Protein AF-A0A8J5CTL4-F1 (afdb_monomer)

Mean predicted aligned error: 19.35 Å

Foldseek 3Di:
DVVVCVVVVHHDDLVVVLVVVLVPDDPVLNVVVVPDDDDPDNVVVVVSSVVSVVVCVVCPDDDPPPPPPPPPDPDDDDDDDDDDDDPDDDDDDDDDDDDDDDDDDDDDDDCPDCPVPPVNVVVVVVVVVVVVVVVVCVVVVCVPVLADPQCVPPNLVRQDDDPPHPPPRNPPPPDD

Solvent-accessible surface area (backbone atoms only — not comparable to full-atom values): 12032 Å² total; per-residue (Å²): 114,72,64,60,36,64,72,65,77,49,89,64,54,71,67,56,49,52,52,54,55,47,70,73,45,59,68,73,59,41,57,57,56,70,75,45,82,79,57,96,46,73,64,58,42,50,54,49,50,52,51,53,49,52,50,46,69,75,51,63,71,80,72,79,76,76,73,74,76,80,74,70,82,78,80,85,80,95,76,92,76,78,92,78,93,76,94,72,90,78,80,87,80,84,80,81,84,84,89,76,84,85,89,80,90,82,88,76,90,76,86,71,81,77,78,72,48,67,66,60,57,51,50,53,50,54,55,50,50,55,51,50,50,52,52,49,49,62,74,61,41,74,86,74,63,64,52,42,73,49,38,75,74,51,41,95,73,49,83,83,72,64,85,93,52,76,63,86,76,76,80,74,82,80,84,125

Secondary structure (DSSP, 8-state):
-HHHHHHHTSPPPHHHHHHHHHHTS-HHHHHHHHTSPPPSSHHHHHHHHHHHHHHHHHSPPPP------------------------------------------------------HHHHHHHHHHHHHHHHHHHHHHT-GGG-SS-HHHHHHGGG---PPSS---TTTTSSS--

Sequence (176 aa):
MQDLNRAAGFPLSEEMLRYRHTSLMPQPVRVQLTGLQSPANINEYSELVDKIHAAYTSFPPPLPTHHSCACSASDGVRAPAMFTPCDTLPVPRNPQVCRRGHGARGGHGDALAHSSSTDARLSDMASAIQRLEATFSALHSPTSRKYCYYHGRFGAAARNCQPPCSFSGNGQRGSR

pLDDT: mean 74.08, std 17.25, range [38.09, 95.44]

Structure (mmCIF, N/CA/C/O backbone):
data_AF-A0A8J5CTL4-F1
#
_entry.id   AF-A0A8J5CTL4-F1
#
loop_
_atom_site.group_PDB
_atom_site.id
_atom_site.type_symbol
_atom_site.label_atom_id
_atom_site.label_alt_id
_atom_site.label_comp_id
_atom_site.label_asym_id
_atom_site.label_entity_id
_atom_site.label_seq_id
_atom_site.pdbx_PDB_ins_code
_atom_site.Cartn_x
_atom_site.Cartn_y
_atom_site.Cartn_z
_atom_site.occupancy
_atom_site.B_iso_or_equiv
_atom_site.auth_seq_id
_atom_site.auth_comp_id
_atom_site.auth_asym_id
_atom_site.auth_atom_id
_atom_site.pdbx_PDB_model_num
ATOM 1 N N . MET A 1 1 ? 1.883 9.438 -1.756 1.00 77.06 1 MET A N 1
ATOM 2 C CA . MET A 1 1 ? 2.456 9.641 -0.397 1.00 77.06 1 MET A CA 1
ATOM 3 C C . MET A 1 1 ? 1.512 10.358 0.569 1.00 77.06 1 MET A C 1
ATOM 5 O O . MET A 1 1 ? 1.411 9.920 1.709 1.00 77.06 1 MET A O 1
ATOM 9 N N . GLN A 1 2 ? 0.787 11.406 0.151 1.00 79.81 2 GLN A N 1
ATOM 10 C CA . GLN A 1 2 ? -0.189 12.099 1.017 1.00 79.81 2 GLN A CA 1
ATOM 11 C C . GLN A 1 2 ? -1.289 11.167 1.562 1.00 79.81 2 GLN A C 1
ATOM 13 O O . GLN A 1 2 ? -1.711 11.313 2.710 1.00 79.81 2 GLN A O 1
ATOM 18 N N . ASP A 1 3 ? -1.666 10.138 0.801 1.00 82.50 3 ASP A N 1
ATOM 19 C CA . ASP A 1 3 ? -2.650 9.139 1.238 1.00 82.50 3 ASP A CA 1
ATOM 20 C C . ASP A 1 3 ? -2.183 8.307 2.441 1.00 82.50 3 ASP A C 1
ATOM 22 O O . ASP A 1 3 ? -3.003 7.922 3.271 1.00 82.50 3 ASP A O 1
ATOM 26 N N . LEU A 1 4 ? -0.869 8.081 2.600 1.00 78.69 4 LEU A N 1
ATOM 27 C CA . LEU A 1 4 ? -0.323 7.354 3.755 1.00 78.69 4 LEU A CA 1
ATOM 28 C C . LEU A 1 4 ? -0.452 8.162 5.050 1.00 78.69 4 LEU A C 1
ATOM 30 O O . LEU A 1 4 ? -0.747 7.586 6.097 1.00 78.69 4 LEU A O 1
ATOM 34 N N . ASN A 1 5 ? -0.280 9.485 4.974 1.00 79.12 5 ASN A N 1
ATOM 35 C CA . ASN A 1 5 ? -0.543 10.387 6.098 1.00 79.12 5 ASN A CA 1
ATOM 36 C C . ASN A 1 5 ? -2.028 10.391 6.458 1.00 79.12 5 ASN A C 1
ATOM 38 O O . ASN A 1 5 ? -2.390 10.266 7.626 1.00 79.12 5 ASN A O 1
ATOM 42 N N . ARG A 1 6 ? -2.898 10.474 5.445 1.00 87.38 6 ARG A N 1
ATOM 43 C CA . ARG A 1 6 ? -4.348 10.458 5.653 1.00 87.38 6 ARG A CA 1
ATOM 44 C C . ARG A 1 6 ? -4.821 9.148 6.287 1.00 87.38 6 ARG A C 1
ATOM 46 O O . ARG A 1 6 ? -5.655 9.179 7.186 1.00 87.38 6 ARG A O 1
ATOM 53 N N . ALA A 1 7 ? -4.264 8.016 5.861 1.00 83.38 7 ALA A N 1
ATOM 54 C CA . ALA A 1 7 ? -4.589 6.697 6.400 1.00 83.38 7 ALA A CA 1
ATOM 55 C C . ALA A 1 7 ? -4.067 6.472 7.830 1.00 83.38 7 ALA A C 1
ATOM 57 O O . ALA A 1 7 ? -4.653 5.688 8.572 1.00 83.38 7 ALA A O 1
ATOM 58 N N . ALA A 1 8 ? -2.973 7.131 8.226 1.00 85.00 8 ALA A N 1
ATOM 59 C CA . ALA A 1 8 ? -2.424 7.011 9.576 1.00 85.00 8 ALA A CA 1
ATOM 60 C C . ALA A 1 8 ? -3.273 7.739 10.633 1.00 85.00 8 ALA A C 1
ATOM 62 O O . ALA A 1 8 ? -3.244 7.354 11.796 1.00 85.00 8 ALA A O 1
ATOM 63 N N . GLY A 1 9 ? -4.034 8.768 10.243 1.00 90.69 9 GLY A N 1
ATOM 64 C CA . GLY A 1 9 ? -4.835 9.578 11.170 1.00 90.69 9 GLY A CA 1
ATOM 65 C C . GLY A 1 9 ? -4.016 10.569 12.009 1.00 90.69 9 GLY A C 1
ATOM 66 O O . GLY A 1 9 ? -4.580 11.288 12.827 1.00 90.69 9 GLY A O 1
ATOM 67 N N . PHE A 1 10 ? -2.702 10.633 11.794 1.00 89.50 10 PHE A N 1
ATOM 68 C CA . PHE A 1 10 ? -1.782 11.597 12.391 1.00 89.50 10 PHE A CA 1
ATOM 69 C C . PHE A 1 10 ? -0.674 11.947 11.386 1.00 89.50 10 PHE A C 1
ATOM 71 O O . PHE A 1 10 ? -0.357 11.124 10.520 1.00 89.50 10 PHE A O 1
ATOM 78 N N . PRO A 1 11 ? -0.087 13.157 11.460 1.00 89.94 11 PRO A N 1
ATOM 79 C CA . PRO A 1 11 ? 1.005 13.541 10.575 1.00 89.94 11 PRO A CA 1
ATOM 80 C C . PRO A 1 11 ? 2.239 12.683 10.876 1.00 89.94 11 PRO A C 1
ATOM 82 O O . PRO A 1 11 ? 2.787 12.734 11.977 1.00 89.94 11 PRO A O 1
ATOM 85 N N . LEU A 1 12 ? 2.672 11.878 9.905 1.00 92.12 12 LEU A N 1
ATOM 86 C CA . LEU A 1 12 ? 3.928 11.140 10.003 1.00 92.12 12 LEU A CA 1
ATOM 87 C C . LEU A 1 12 ? 5.092 12.066 9.653 1.00 92.12 12 LEU A C 1
ATOM 89 O O . LEU A 1 12 ? 4.975 12.922 8.773 1.00 92.12 12 LEU A O 1
ATOM 93 N N . SER A 1 13 ? 6.234 11.860 10.312 1.00 93.50 13 SER A N 1
ATOM 94 C CA . SER A 1 13 ? 7.479 12.491 9.883 1.00 93.50 13 SER A CA 1
ATOM 95 C C . SER A 1 13 ? 7.854 12.015 8.479 1.00 93.50 13 SER A C 1
ATOM 97 O O . SER A 1 13 ? 7.492 10.917 8.043 1.00 93.50 13 SER A O 1
ATOM 99 N N . GLU A 1 14 ? 8.607 12.843 7.761 1.00 89.81 14 GLU A N 1
ATOM 100 C CA . GLU A 1 14 ? 9.058 12.516 6.411 1.00 89.81 14 GLU A CA 1
ATOM 101 C C . GLU A 1 14 ? 9.878 11.217 6.377 1.00 89.81 14 GLU A C 1
ATOM 103 O O . GLU A 1 14 ? 9.694 10.376 5.498 1.00 89.81 14 GLU A O 1
ATOM 108 N N . GLU A 1 15 ? 10.718 11.002 7.387 1.00 89.94 15 GLU A N 1
ATOM 109 C CA . GLU A 1 15 ? 11.503 9.779 7.545 1.00 89.94 15 GLU A CA 1
ATOM 110 C C . GLU A 1 15 ? 10.614 8.539 7.724 1.00 89.94 15 GLU A C 1
ATOM 112 O O . GLU A 1 15 ? 10.816 7.524 7.055 1.00 89.94 15 GLU A O 1
ATOM 117 N N . MET A 1 16 ? 9.563 8.637 8.545 1.00 92.19 16 MET A N 1
ATOM 118 C CA . MET A 1 16 ? 8.599 7.550 8.735 1.00 92.19 16 MET A CA 1
ATOM 119 C C . MET A 1 16 ? 7.826 7.234 7.455 1.00 92.19 16 MET A C 1
ATOM 121 O O . MET A 1 16 ? 7.557 6.065 7.164 1.00 92.19 16 MET A O 1
ATOM 125 N N . LEU A 1 17 ? 7.486 8.257 6.669 1.00 91.00 17 LEU A N 1
ATOM 126 C CA . LEU A 1 17 ? 6.860 8.073 5.364 1.00 91.00 17 LEU A CA 1
ATOM 127 C C . LEU A 1 17 ? 7.790 7.333 4.404 1.00 91.00 17 LEU A C 1
ATOM 129 O O . LEU A 1 17 ? 7.364 6.348 3.798 1.00 91.00 17 LEU A O 1
ATOM 133 N N . ARG A 1 18 ? 9.056 7.752 4.301 1.00 89.88 18 ARG A N 1
ATOM 134 C CA . ARG A 1 18 ? 10.061 7.080 3.460 1.00 89.88 18 ARG A CA 1
ATOM 135 C C . ARG A 1 18 ? 10.272 5.632 3.889 1.00 89.88 18 ARG A C 1
ATOM 137 O O . ARG A 1 18 ? 10.275 4.740 3.040 1.00 89.88 18 ARG A O 1
ATOM 144 N N . TYR A 1 19 ? 10.389 5.380 5.191 1.00 91.12 19 TYR A N 1
ATOM 145 C CA . TYR A 1 19 ? 10.543 4.029 5.727 1.00 91.12 19 TYR A CA 1
ATOM 146 C C . TYR A 1 19 ? 9.341 3.144 5.381 1.00 91.12 19 TYR A C 1
ATOM 148 O O . TYR A 1 19 ? 9.505 2.031 4.872 1.00 91.12 19 TYR A O 1
ATOM 156 N N . ARG A 1 20 ? 8.121 3.649 5.602 1.00 91.44 20 ARG A N 1
ATOM 157 C CA . ARG A 1 20 ? 6.888 2.909 5.313 1.00 91.44 20 ARG A CA 1
ATOM 158 C C . ARG A 1 20 ? 6.731 2.641 3.819 1.00 91.44 20 ARG A C 1
ATOM 160 O O . ARG A 1 20 ? 6.392 1.524 3.451 1.00 91.44 20 ARG A O 1
ATOM 167 N N . HIS A 1 21 ? 7.031 3.624 2.973 1.00 91.00 21 HIS A N 1
ATOM 168 C CA . HIS A 1 21 ? 7.002 3.467 1.522 1.00 91.00 21 HIS A CA 1
ATOM 169 C C . HIS A 1 21 ? 8.023 2.429 1.044 1.00 91.00 21 HIS A C 1
ATOM 171 O O . HIS A 1 21 ? 7.651 1.475 0.368 1.00 91.00 21 HIS A O 1
ATOM 177 N N . THR A 1 22 ? 9.283 2.540 1.482 1.00 91.69 22 THR A N 1
ATOM 178 C CA . THR A 1 22 ? 10.349 1.578 1.144 1.00 91.69 22 THR A CA 1
ATOM 179 C C . THR A 1 22 ? 9.986 0.162 1.592 1.00 91.69 22 THR A C 1
ATOM 181 O O . THR A 1 22 ? 10.250 -0.800 0.879 1.00 91.69 22 THR A O 1
ATOM 184 N N . SER A 1 23 ? 9.362 0.011 2.761 1.00 93.06 23 SER A N 1
ATOM 185 C CA . SER A 1 23 ? 8.995 -1.301 3.314 1.00 93.06 23 SER A CA 1
ATOM 186 C C . SER A 1 23 ? 7.894 -2.018 2.528 1.00 93.06 23 SER A C 1
ATOM 188 O O . SER A 1 23 ? 7.792 -3.238 2.621 1.00 93.06 23 SER A O 1
ATOM 190 N N . LEU A 1 24 ? 7.087 -1.287 1.752 1.00 91.81 24 LEU A N 1
ATOM 191 C CA . LEU A 1 24 ? 6.055 -1.856 0.879 1.00 91.81 24 LEU A CA 1
ATOM 192 C C . LEU A 1 24 ? 6.602 -2.286 -0.492 1.00 91.81 24 LEU A C 1
ATOM 194 O O . LEU A 1 24 ? 5.896 -2.948 -1.249 1.00 91.81 24 LEU A O 1
ATOM 198 N N . MET A 1 25 ? 7.843 -1.917 -0.821 1.00 90.31 25 MET A N 1
ATOM 199 C CA . MET A 1 25 ? 8.443 -2.201 -2.123 1.00 90.31 25 MET A CA 1
ATOM 200 C C . MET A 1 25 ? 9.041 -3.615 -2.190 1.00 90.31 25 MET A C 1
ATOM 202 O O . MET A 1 25 ? 9.528 -4.133 -1.179 1.00 90.31 25 MET A O 1
ATOM 206 N N . PRO A 1 26 ? 9.094 -4.234 -3.388 1.00 90.38 26 PRO A N 1
ATOM 207 C CA . PRO A 1 26 ? 9.804 -5.491 -3.599 1.00 90.38 26 PRO A CA 1
ATOM 208 C C . PRO A 1 26 ? 11.271 -5.408 -3.160 1.00 90.38 26 PRO A C 1
ATOM 210 O O . PRO A 1 26 ? 11.932 -4.381 -3.331 1.00 90.38 26 PRO A O 1
ATOM 213 N N . GLN A 1 27 ? 11.815 -6.519 -2.653 1.00 89.19 27 GLN A N 1
ATOM 214 C CA . GLN A 1 27 ? 13.191 -6.583 -2.142 1.00 89.19 27 GLN A CA 1
ATOM 215 C C . GLN A 1 27 ? 14.257 -6.018 -3.106 1.00 89.19 27 GLN A C 1
ATOM 217 O O . GLN A 1 27 ? 15.116 -5.271 -2.635 1.00 89.19 27 GLN A O 1
ATOM 222 N N . PRO A 1 28 ? 14.213 -6.278 -4.431 1.00 88.56 28 PRO A N 1
ATOM 223 C CA . PRO A 1 28 ? 15.202 -5.726 -5.359 1.00 88.56 28 PRO A CA 1
ATOM 224 C C . PRO A 1 28 ? 15.216 -4.192 -5.390 1.00 88.56 28 PRO A C 1
ATOM 226 O O . PRO A 1 28 ? 16.282 -3.583 -5.425 1.00 88.56 28 PRO A O 1
ATOM 229 N N . VAL A 1 29 ? 14.037 -3.567 -5.317 1.00 91.00 29 VAL A N 1
ATOM 230 C CA . VAL A 1 29 ? 13.881 -2.104 -5.318 1.00 91.00 29 VAL A CA 1
ATOM 231 C C . VAL A 1 29 ? 14.447 -1.510 -4.026 1.00 91.00 29 VAL A C 1
ATOM 233 O O . VAL A 1 29 ? 15.171 -0.517 -4.059 1.00 91.00 29 VAL A O 1
ATOM 236 N N . ARG A 1 30 ? 14.192 -2.160 -2.883 1.00 91.88 30 ARG A N 1
ATOM 237 C CA . ARG A 1 30 ? 14.711 -1.735 -1.569 1.00 91.88 30 ARG A CA 1
ATOM 238 C C . ARG A 1 30 ? 16.238 -1.717 -1.517 1.00 91.88 30 ARG A C 1
ATOM 240 O O . ARG A 1 30 ? 16.824 -0.771 -0.992 1.00 91.88 30 ARG A O 1
ATOM 247 N N . VAL A 1 31 ? 16.877 -2.752 -2.061 1.00 90.94 31 VAL A N 1
ATOM 248 C CA . VAL A 1 31 ? 18.344 -2.854 -2.107 1.00 90.94 31 VAL A CA 1
ATOM 249 C C . VAL A 1 31 ? 18.943 -1.730 -2.953 1.00 90.94 31 VAL A C 1
ATOM 251 O O . VAL A 1 31 ? 19.897 -1.094 -2.512 1.00 90.94 31 VAL A O 1
ATOM 254 N N . GLN A 1 32 ? 18.357 -1.427 -4.116 1.00 89.94 32 GLN A N 1
ATOM 255 C CA . GLN A 1 32 ? 18.829 -0.325 -4.963 1.00 89.94 32 GLN A CA 1
ATOM 256 C C . GLN A 1 32 ? 18.669 1.036 -4.280 1.00 89.94 32 GLN A C 1
ATOM 258 O O . GLN A 1 32 ? 19.596 1.840 -4.304 1.00 89.94 32 GLN A O 1
ATOM 263 N N . LEU A 1 33 ? 17.539 1.270 -3.608 1.00 90.94 33 LEU A N 1
ATOM 264 C CA . LEU A 1 33 ? 17.301 2.506 -2.856 1.00 90.94 33 LEU A CA 1
ATOM 265 C C . LEU A 1 33 ? 18.297 2.706 -1.706 1.00 90.94 33 LEU A C 1
ATOM 267 O O . LEU A 1 33 ? 18.691 3.834 -1.441 1.00 90.94 33 LEU A O 1
ATOM 271 N N . THR A 1 34 ? 18.723 1.626 -1.045 1.00 88.94 34 THR A N 1
ATOM 272 C CA . THR A 1 34 ? 19.661 1.698 0.094 1.00 88.94 34 THR A CA 1
ATOM 273 C C . THR A 1 34 ? 21.063 2.146 -0.337 1.00 88.94 34 THR A C 1
ATOM 275 O O . THR A 1 34 ? 21.793 2.728 0.458 1.00 88.94 34 THR A O 1
ATOM 278 N N . GLY A 1 35 ? 21.449 1.880 -1.590 1.00 87.19 35 GLY A N 1
ATOM 279 C CA . GLY A 1 35 ? 22.749 2.279 -2.138 1.00 87.19 35 GLY A CA 1
ATOM 280 C C . GLY A 1 35 ? 22.805 3.713 -2.672 1.00 87.19 35 GLY A C 1
ATOM 281 O O . GLY A 1 35 ? 23.886 4.189 -3.015 1.00 87.19 35 GLY A O 1
ATOM 282 N N . LEU A 1 36 ? 21.665 4.398 -2.769 1.00 87.31 36 LEU A N 1
ATOM 283 C CA . LEU A 1 36 ? 21.587 5.766 -3.272 1.00 87.31 36 LEU A CA 1
ATOM 284 C C . LEU A 1 36 ? 21.626 6.758 -2.109 1.00 87.31 36 LEU A C 1
ATOM 286 O O . LEU A 1 36 ? 21.118 6.480 -1.024 1.00 87.31 36 LEU A O 1
ATOM 290 N N . GLN A 1 37 ? 22.235 7.927 -2.331 1.00 82.81 37 GLN A N 1
ATOM 291 C CA . GLN A 1 37 ? 22.183 9.003 -1.344 1.00 82.81 37 GLN A CA 1
ATOM 292 C C . GLN A 1 37 ? 20.722 9.356 -1.065 1.00 82.81 37 GLN A C 1
ATOM 294 O O . GLN A 1 37 ? 19.942 9.569 -1.994 1.00 82.81 37 GLN A O 1
ATOM 299 N N . SER A 1 38 ? 20.363 9.400 0.220 1.00 79.81 38 SER A N 1
ATOM 300 C CA . SER A 1 38 ? 19.022 9.778 0.650 1.00 79.81 38 SER A CA 1
ATOM 301 C C . SER A 1 38 ? 18.660 11.142 0.049 1.00 79.81 38 SER A C 1
ATOM 303 O O . SER A 1 38 ? 19.374 12.110 0.311 1.00 79.81 38 SER A O 1
ATOM 305 N N . PRO A 1 39 ? 17.575 11.248 -0.737 1.00 81.81 39 PRO A N 1
ATOM 306 C CA . PRO A 1 39 ? 17.178 12.504 -1.373 1.00 81.81 39 PRO A CA 1
ATOM 307 C C . PRO A 1 39 ? 16.863 13.577 -0.328 1.00 81.81 39 PRO A C 1
ATOM 309 O O . PRO A 1 39 ? 16.437 13.258 0.790 1.00 81.81 39 PRO A O 1
ATOM 312 N N . ALA A 1 40 ? 17.047 14.849 -0.674 1.00 82.31 40 ALA A N 1
ATOM 313 C CA . ALA A 1 40 ? 16.893 15.943 0.283 1.00 82.31 40 ALA A CA 1
ATOM 314 C C . ALA A 1 40 ? 15.422 16.166 0.667 1.00 82.31 40 ALA A C 1
ATOM 316 O O . ALA A 1 40 ? 15.138 16.594 1.783 1.00 82.31 40 ALA A O 1
ATOM 317 N N . ASN A 1 41 ? 14.486 15.818 -0.223 1.00 91.00 41 ASN A N 1
ATOM 318 C CA . ASN A 1 41 ? 13.050 15.976 0.002 1.00 91.00 41 ASN A CA 1
ATOM 319 C C . ASN A 1 41 ? 12.225 14.751 -0.451 1.00 91.00 41 ASN A C 1
ATOM 321 O O . ASN A 1 41 ? 12.700 13.851 -1.149 1.00 91.00 41 ASN A O 1
ATOM 325 N N . ILE A 1 42 ? 10.958 14.724 -0.036 1.00 87.00 42 ILE A N 1
ATOM 326 C CA . ILE A 1 42 ? 10.033 13.613 -0.286 1.00 87.00 42 ILE A CA 1
ATOM 327 C C . ILE A 1 42 ? 9.600 13.488 -1.753 1.00 87.00 42 ILE A C 1
ATOM 329 O O . ILE A 1 42 ? 9.229 12.397 -2.185 1.00 87.00 42 ILE A O 1
ATOM 333 N N . ASN A 1 43 ? 9.645 14.582 -2.517 1.00 90.88 43 ASN A N 1
ATOM 334 C CA . ASN A 1 43 ? 9.242 14.597 -3.923 1.00 90.88 43 ASN A CA 1
ATOM 335 C C . ASN A 1 43 ? 10.317 13.934 -4.792 1.00 90.88 43 ASN A C 1
ATOM 337 O O . ASN A 1 43 ? 10.005 13.022 -5.550 1.00 90.88 43 ASN A O 1
ATOM 341 N N . GLU A 1 44 ? 11.584 14.291 -4.578 1.00 92.38 44 GLU A N 1
ATOM 342 C CA . GLU A 1 44 ? 12.756 13.636 -5.171 1.00 92.38 44 GLU A CA 1
ATOM 343 C C . GLU A 1 44 ? 12.779 12.142 -4.845 1.00 92.38 44 GLU A C 1
ATOM 345 O O . GLU A 1 44 ? 13.079 11.315 -5.703 1.00 92.38 44 GLU A O 1
ATOM 350 N N . TYR A 1 45 ? 12.420 11.773 -3.609 1.00 91.19 45 TYR A N 1
ATOM 351 C CA . TYR A 1 45 ? 12.277 10.370 -3.233 1.00 91.19 45 TYR A CA 1
ATOM 352 C C . TYR A 1 45 ? 11.196 9.654 -4.049 1.00 91.19 45 TYR A C 1
ATOM 354 O O . TYR A 1 45 ? 11.431 8.538 -4.508 1.00 91.19 45 TYR A O 1
ATOM 362 N N . SER A 1 46 ? 10.033 10.280 -4.250 1.00 90.06 46 SER A N 1
ATOM 363 C CA . SER A 1 46 ? 8.957 9.698 -5.061 1.00 90.06 46 SER A CA 1
ATOM 364 C C . SER A 1 46 ? 9.404 9.489 -6.508 1.00 90.06 46 SER A C 1
ATOM 366 O O . SER A 1 46 ? 9.289 8.378 -7.017 1.00 90.06 46 SER A O 1
ATOM 368 N N . GLU A 1 47 ? 9.996 10.511 -7.132 1.00 93.44 47 GLU A N 1
ATOM 369 C CA . GLU A 1 47 ? 10.502 10.428 -8.508 1.00 93.44 47 GLU A CA 1
ATOM 370 C C . GLU A 1 47 ? 11.587 9.356 -8.659 1.00 93.44 47 GLU A C 1
ATOM 372 O O . GLU A 1 47 ? 11.627 8.627 -9.654 1.00 93.44 47 GLU A O 1
ATOM 377 N N . LEU A 1 48 ? 12.458 9.219 -7.657 1.00 94.00 48 LEU A N 1
ATOM 378 C CA . LEU A 1 48 ? 13.492 8.194 -7.651 1.00 94.00 48 LEU A CA 1
ATOM 379 C C . LEU A 1 48 ? 12.895 6.785 -7.584 1.00 94.00 48 LEU A C 1
ATOM 381 O O . LEU A 1 48 ? 13.336 5.897 -8.319 1.00 94.00 48 LEU A O 1
ATOM 385 N N . VAL A 1 49 ? 11.896 6.575 -6.723 1.00 92.00 49 VAL A N 1
ATOM 386 C CA . VAL A 1 49 ? 11.196 5.289 -6.631 1.00 92.00 49 VAL A CA 1
ATOM 387 C C . VAL A 1 49 ? 10.487 4.976 -7.946 1.00 92.00 49 VAL A C 1
ATOM 389 O O . VAL A 1 49 ? 10.642 3.862 -8.448 1.00 92.00 49 VAL A O 1
ATOM 392 N N . ASP A 1 50 ? 9.793 5.948 -8.540 1.00 92.31 50 ASP A N 1
ATOM 393 C CA . ASP A 1 50 ? 9.104 5.778 -9.824 1.00 92.31 50 ASP A CA 1
ATOM 394 C C . ASP A 1 50 ? 10.091 5.425 -10.943 1.00 92.31 50 ASP A C 1
ATOM 396 O O . ASP A 1 50 ? 9.845 4.510 -11.731 1.00 92.31 50 ASP A O 1
ATOM 400 N N . LYS A 1 51 ? 11.264 6.068 -10.969 1.00 94.19 51 LYS A N 1
ATOM 401 C CA . LYS A 1 51 ? 12.334 5.772 -11.930 1.00 94.19 51 LYS A CA 1
ATOM 402 C C . LYS A 1 51 ? 12.897 4.358 -11.765 1.00 94.19 51 LYS A C 1
ATOM 404 O O . LYS A 1 51 ? 13.078 3.656 -12.762 1.00 94.19 51 LYS A O 1
ATOM 409 N N . ILE A 1 52 ? 13.164 3.923 -10.531 1.00 91.88 52 ILE A N 1
ATOM 410 C CA . ILE A 1 52 ? 13.650 2.560 -10.248 1.00 91.88 52 ILE A CA 1
ATOM 411 C C . ILE A 1 52 ? 12.579 1.529 -10.612 1.00 91.88 52 ILE A C 1
ATOM 413 O O . ILE A 1 52 ? 12.880 0.510 -11.235 1.0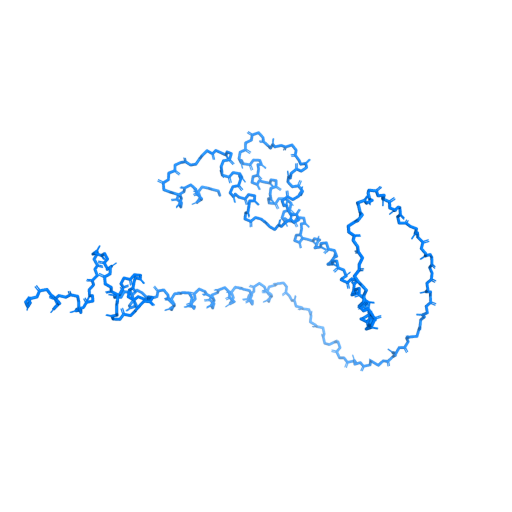0 91.88 52 ILE A O 1
ATOM 417 N N . HIS A 1 53 ? 11.321 1.802 -10.271 1.00 88.44 53 HIS A N 1
ATOM 418 C CA . HIS A 1 53 ? 10.205 0.923 -10.589 1.00 88.44 53 HIS A CA 1
ATOM 419 C C . HIS A 1 53 ? 9.993 0.810 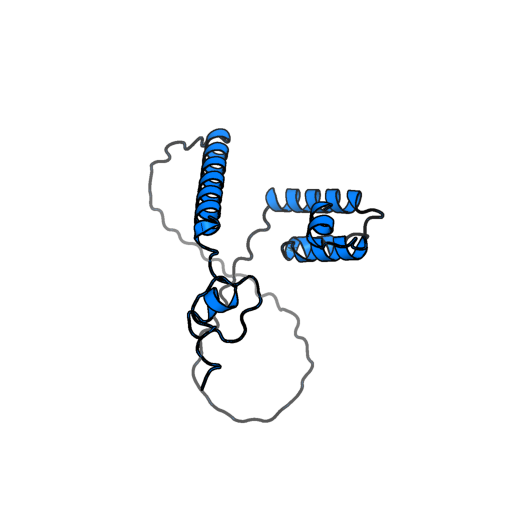-12.105 1.00 88.44 53 HIS A C 1
ATOM 421 O O . HIS A 1 53 ? 9.844 -0.297 -12.629 1.00 88.44 53 HIS A O 1
ATOM 427 N N . ALA A 1 54 ? 10.051 1.926 -12.836 1.00 91.44 54 ALA A N 1
ATOM 428 C CA . ALA A 1 54 ? 9.977 1.943 -14.295 1.00 91.44 54 ALA A CA 1
ATOM 429 C C . ALA A 1 54 ? 11.126 1.146 -14.933 1.00 91.44 54 ALA A C 1
ATOM 431 O O . ALA A 1 54 ? 10.887 0.352 -15.848 1.00 91.44 54 ALA A O 1
ATOM 432 N N . ALA A 1 55 ? 12.352 1.287 -14.418 1.00 89.19 55 ALA A N 1
ATOM 433 C CA . ALA A 1 55 ? 13.502 0.507 -14.876 1.00 89.19 55 ALA A CA 1
ATOM 434 C C . ALA A 1 55 ? 13.298 -1.000 -14.646 1.00 89.19 55 ALA A C 1
ATOM 436 O O . ALA A 1 55 ? 13.515 -1.796 -15.560 1.00 89.19 55 ALA A O 1
ATOM 437 N N . TYR A 1 56 ? 12.803 -1.384 -13.467 1.00 86.31 56 TYR A N 1
ATOM 438 C CA . TYR A 1 56 ? 12.518 -2.780 -13.124 1.00 86.31 56 TYR A CA 1
ATOM 439 C C . TYR A 1 56 ? 11.392 -3.383 -13.975 1.00 86.31 56 TYR A C 1
ATOM 441 O O . TYR A 1 56 ? 11.441 -4.553 -14.344 1.00 86.31 56 TYR A O 1
ATOM 449 N N . THR A 1 57 ? 10.380 -2.580 -14.307 1.00 87.88 57 THR A N 1
ATOM 450 C CA . THR A 1 57 ? 9.244 -3.017 -15.133 1.00 87.88 57 THR A CA 1
ATOM 451 C C . THR A 1 57 ? 9.647 -3.174 -16.601 1.00 87.88 57 THR A C 1
ATOM 453 O O . THR A 1 57 ? 9.167 -4.078 -17.279 1.00 87.88 57 THR A O 1
ATOM 456 N N . SER A 1 58 ? 10.547 -2.314 -17.088 1.00 89.94 58 SER A N 1
ATOM 457 C CA . SER A 1 58 ? 11.026 -2.339 -18.477 1.00 89.94 58 SER A CA 1
ATOM 458 C C . SER A 1 58 ? 12.015 -3.477 -18.731 1.00 89.94 58 SER A C 1
ATOM 460 O O . SER A 1 58 ? 12.006 -4.079 -19.802 1.00 89.94 58 SER A O 1
ATOM 462 N N . PHE A 1 59 ? 12.854 -3.786 -17.741 1.00 82.25 59 PHE A N 1
ATOM 463 C CA . PHE A 1 59 ? 13.845 -4.855 -17.803 1.00 82.25 59 PHE A CA 1
ATOM 464 C C . PHE A 1 59 ? 13.761 -5.690 -16.527 1.00 82.25 59 PHE A C 1
ATOM 466 O O . PH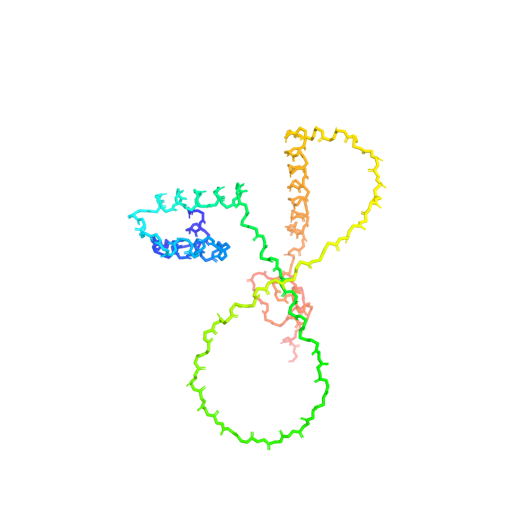E A 1 59 ? 14.543 -5.464 -15.597 1.00 82.25 59 PHE A O 1
ATOM 473 N N . PRO A 1 60 ? 12.819 -6.650 -16.450 1.00 75.56 60 PRO A N 1
ATOM 474 C CA . PRO A 1 60 ? 12.790 -7.558 -15.320 1.00 75.56 60 PRO A CA 1
ATOM 475 C C . PRO A 1 60 ? 14.144 -8.278 -15.270 1.00 75.56 60 PRO A C 1
ATOM 477 O O . PRO A 1 60 ? 14.577 -8.817 -16.297 1.00 75.56 60 PRO A O 1
ATOM 480 N N . PRO A 1 61 ? 14.850 -8.270 -14.122 1.00 71.00 61 PRO A N 1
ATOM 481 C CA . PRO A 1 61 ? 16.086 -9.021 -14.010 1.00 71.00 61 PRO A CA 1
ATOM 482 C C . PRO A 1 61 ? 15.786 -10.477 -14.376 1.00 71.00 61 PRO A C 1
ATOM 484 O O . PRO A 1 61 ? 14.707 -10.972 -14.021 1.00 71.00 61 PRO A O 1
ATOM 487 N N . PRO A 1 62 ? 16.696 -11.159 -15.097 1.00 74.31 62 PRO A N 1
ATOM 488 C CA . PRO A 1 62 ? 16.508 -12.563 -15.414 1.00 74.31 62 PRO A CA 1
ATOM 489 C C . PRO A 1 62 ? 16.222 -13.276 -14.100 1.00 74.31 62 PRO A C 1
ATOM 491 O O . PRO A 1 62 ? 17.015 -13.180 -13.158 1.00 74.31 62 PRO A O 1
ATOM 494 N N . LEU A 1 63 ? 15.040 -13.898 -14.013 1.00 73.25 63 LEU A N 1
ATOM 495 C CA . LEU A 1 63 ? 14.656 -14.667 -12.838 1.00 73.25 63 LEU A CA 1
ATOM 496 C C . LEU A 1 63 ? 15.838 -15.574 -12.515 1.00 73.25 63 LEU A C 1
ATOM 498 O O . LEU A 1 63 ? 16.344 -16.209 -13.447 1.00 73.25 63 LEU A O 1
ATOM 502 N N . PRO A 1 64 ? 16.320 -15.604 -11.259 1.00 67.81 64 PRO A N 1
ATOM 503 C CA . PRO A 1 64 ? 17.383 -16.516 -10.900 1.00 67.81 64 PRO A CA 1
ATOM 504 C C . PRO A 1 64 ? 16.898 -17.898 -11.313 1.00 67.81 64 PRO A C 1
ATOM 506 O O . PRO A 1 64 ? 15.927 -18.415 -10.760 1.00 67.81 64 PRO A O 1
ATOM 509 N N . THR A 1 65 ? 17.517 -18.456 -12.356 1.00 68.19 65 THR A N 1
ATOM 510 C CA . THR A 1 65 ? 17.334 -19.848 -12.726 1.00 68.19 65 THR A CA 1
ATOM 511 C C . THR A 1 65 ? 17.709 -20.593 -11.472 1.00 68.19 65 THR A C 1
ATOM 513 O O . THR A 1 65 ? 18.884 -20.622 -11.106 1.00 68.19 65 THR A O 1
ATOM 516 N N . HIS A 1 66 ? 16.696 -21.074 -10.750 1.00 57.59 66 HIS A N 1
ATOM 517 C CA . HIS A 1 66 ? 16.885 -21.917 -9.593 1.00 57.59 66 HIS A CA 1
ATOM 518 C C . HIS A 1 66 ? 17.732 -23.072 -10.099 1.00 57.59 66 HIS A C 1
ATOM 520 O O . HIS A 1 66 ? 17.226 -23.972 -10.769 1.00 57.59 66 HIS A O 1
ATOM 526 N N . HIS A 1 67 ? 19.037 -23.008 -9.834 1.00 57.28 67 HIS A N 1
ATOM 527 C CA . HIS A 1 67 ? 19.890 -24.167 -9.890 1.00 57.28 67 HIS A CA 1
ATOM 528 C C . HIS A 1 67 ? 19.264 -25.095 -8.870 1.00 57.28 67 HIS A C 1
ATOM 530 O O . HIS A 1 67 ? 19.406 -24.901 -7.663 1.00 57.28 67 HIS A O 1
ATOM 536 N N . SER A 1 68 ? 18.441 -26.011 -9.373 1.00 54.84 68 SER A N 1
ATOM 537 C CA . SER A 1 68 ? 17.900 -27.114 -8.615 1.00 54.84 68 SER A CA 1
ATOM 538 C C . SER A 1 68 ? 19.141 -27.825 -8.115 1.00 54.84 68 SER A C 1
ATOM 540 O O . SER A 1 68 ? 19.816 -28.519 -8.874 1.00 54.84 68 SER A O 1
ATOM 542 N N . CYS A 1 69 ? 19.540 -27.519 -6.883 1.00 56.28 69 CYS A N 1
ATOM 543 C CA . CYS A 1 69 ? 20.650 -28.191 -6.259 1.00 56.28 69 CYS A CA 1
ATOM 544 C C . CYS A 1 69 ? 20.127 -29.602 -6.041 1.00 56.28 69 CYS A C 1
ATOM 546 O O . CYS A 1 69 ? 19.372 -29.860 -5.104 1.00 56.28 69 CYS A O 1
ATOM 548 N N . ALA A 1 70 ? 20.422 -30.482 -6.994 1.00 54.91 70 ALA A N 1
ATOM 549 C CA . ALA A 1 70 ? 20.218 -31.905 -6.869 1.00 54.91 70 ALA A CA 1
ATOM 550 C C . ALA A 1 70 ? 21.215 -32.404 -5.818 1.00 54.91 70 ALA A C 1
ATOM 552 O O . ALA A 1 70 ? 22.196 -33.072 -6.127 1.00 54.91 70 ALA A O 1
ATOM 553 N N . CYS A 1 71 ? 20.983 -32.040 -4.558 1.00 53.19 71 CYS A N 1
ATOM 554 C CA . CYS A 1 71 ? 21.498 -32.780 -3.426 1.00 53.19 71 CYS A CA 1
ATOM 555 C C . CYS A 1 71 ? 20.687 -34.073 -3.406 1.00 53.19 71 CYS A C 1
ATOM 557 O O . CYS A 1 71 ? 19.681 -34.181 -2.706 1.00 53.19 71 CYS A O 1
ATOM 559 N N . SER A 1 72 ? 21.062 -35.017 -4.268 1.00 56.09 72 SER A N 1
ATOM 560 C CA . SER A 1 72 ? 20.612 -36.392 -4.152 1.00 56.09 72 SER A CA 1
ATOM 561 C C . SER A 1 72 ? 20.857 -36.824 -2.713 1.00 56.09 72 SER A C 1
ATOM 563 O O . SER A 1 72 ? 21.985 -36.774 -2.227 1.00 56.09 72 SER A O 1
ATOM 565 N N . ALA A 1 73 ? 19.774 -37.179 -2.028 1.00 54.69 73 ALA A N 1
ATOM 566 C CA . ALA A 1 73 ? 19.811 -37.805 -0.726 1.00 54.69 73 ALA A CA 1
ATOM 567 C C . ALA A 1 73 ? 20.662 -39.076 -0.832 1.00 54.69 73 ALA A C 1
ATOM 569 O O . ALA A 1 73 ? 20.229 -40.084 -1.385 1.00 54.69 73 ALA A O 1
ATOM 570 N N . SER A 1 74 ? 21.898 -39.017 -0.350 1.00 58.16 74 SER A N 1
ATOM 571 C CA . SER A 1 74 ? 22.630 -40.216 0.024 1.00 58.16 74 SER A CA 1
ATOM 572 C C . SER A 1 74 ? 22.156 -40.605 1.419 1.00 58.16 74 SER A C 1
ATOM 574 O O . SER A 1 74 ? 22.568 -40.014 2.418 1.00 58.16 74 SER A O 1
ATOM 576 N N . ASP A 1 75 ? 21.235 -41.565 1.450 1.00 56.28 75 ASP A N 1
ATOM 577 C CA . ASP A 1 75 ? 20.904 -42.345 2.633 1.00 56.28 75 ASP A CA 1
ATOM 578 C C . ASP A 1 75 ? 22.166 -42.986 3.226 1.00 56.28 75 ASP A C 1
ATOM 580 O O . ASP A 1 75 ? 22.994 -43.552 2.512 1.00 56.28 75 ASP A O 1
ATOM 584 N N . GLY A 1 76 ? 22.250 -42.960 4.556 1.00 55.34 76 GLY A N 1
ATOM 585 C CA . GLY A 1 76 ? 23.099 -43.863 5.329 1.00 55.34 76 GLY A CA 1
ATOM 586 C C . GLY A 1 76 ? 24.389 -43.246 5.866 1.00 55.34 76 GLY A C 1
ATOM 587 O O . GLY A 1 76 ? 25.413 -43.207 5.199 1.00 55.34 76 GLY A O 1
ATOM 588 N N . VAL A 1 77 ? 24.382 -42.857 7.140 1.00 48.72 77 VAL A N 1
ATOM 589 C CA . VAL A 1 77 ? 24.887 -43.666 8.269 1.00 48.72 77 VAL A CA 1
ATOM 590 C C . VAL A 1 77 ? 24.992 -42.739 9.486 1.00 48.72 77 VAL A C 1
ATOM 592 O O . VAL A 1 77 ? 25.659 -41.709 9.484 1.00 48.72 77 VAL A O 1
ATOM 595 N N . ARG A 1 78 ? 24.295 -43.131 10.551 1.00 59.12 78 ARG A N 1
ATOM 596 C CA . ARG A 1 78 ? 24.289 -42.500 11.871 1.00 59.12 78 ARG A CA 1
ATOM 597 C C . ARG A 1 78 ? 25.652 -42.691 12.545 1.00 59.12 78 ARG A C 1
ATOM 599 O O . ARG A 1 78 ? 25.997 -43.814 12.895 1.00 59.12 78 ARG A O 1
ATOM 606 N N . ALA A 1 79 ? 26.366 -41.599 12.805 1.00 51.50 79 ALA A N 1
ATOM 607 C CA . ALA A 1 79 ? 27.471 -41.554 13.762 1.00 51.50 79 ALA A CA 1
ATOM 608 C C . ALA A 1 79 ? 27.259 -40.373 14.729 1.00 51.50 79 ALA A C 1
ATOM 610 O O . ALA A 1 79 ? 26.915 -39.283 14.270 1.00 51.50 79 ALA A O 1
ATOM 611 N N . PRO A 1 80 ? 27.433 -40.549 16.053 1.00 66.56 80 PRO A N 1
ATOM 612 C CA . PRO A 1 80 ? 27.448 -39.441 16.993 1.00 66.56 80 PRO A CA 1
ATOM 613 C C . PRO A 1 80 ? 28.897 -38.974 17.170 1.00 66.56 80 PRO A C 1
ATOM 615 O O . PRO A 1 80 ? 29.732 -39.729 17.665 1.00 66.56 80 PRO A O 1
ATOM 618 N N . ALA A 1 81 ? 29.215 -37.740 16.790 1.00 48.00 81 ALA A N 1
ATOM 619 C CA . ALA A 1 81 ? 30.485 -37.139 17.175 1.00 48.00 81 ALA A CA 1
ATOM 620 C C . ALA A 1 81 ? 30.327 -35.648 17.465 1.00 48.00 81 ALA A C 1
ATOM 622 O O . ALA A 1 81 ? 29.620 -34.914 16.782 1.00 48.00 81 ALA A O 1
ATOM 623 N N . MET A 1 82 ? 30.966 -35.287 18.568 1.00 57.19 82 MET A N 1
ATOM 624 C CA . MET A 1 82 ? 30.904 -34.042 19.303 1.00 57.19 82 MET A CA 1
ATOM 625 C C . MET A 1 82 ? 31.291 -32.796 18.501 1.00 57.19 82 MET A C 1
ATOM 627 O O . MET A 1 82 ? 32.071 -32.841 17.555 1.00 57.19 82 MET A O 1
ATOM 631 N N . PHE A 1 83 ? 30.753 -31.675 18.980 1.00 56.12 83 PHE A N 1
ATOM 632 C CA . PHE A 1 83 ? 31.112 -30.297 18.667 1.00 56.12 83 PHE A CA 1
ATOM 633 C C . PHE A 1 83 ? 32.592 -30.093 18.310 1.00 56.12 83 PHE A C 1
ATOM 635 O O . PHE A 1 83 ? 33.487 -30.395 19.098 1.00 56.12 83 PHE A O 1
ATOM 642 N N . THR A 1 84 ? 32.835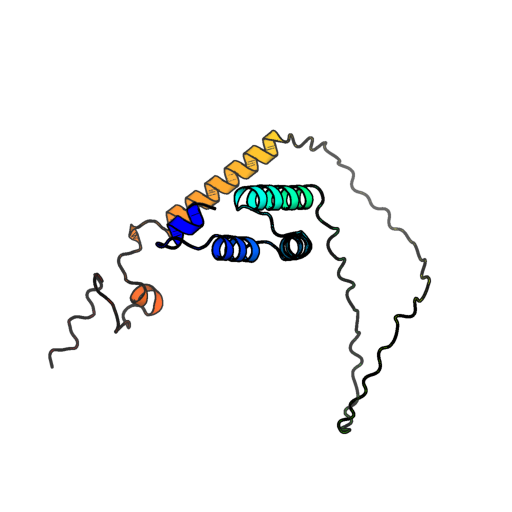 -29.471 17.159 1.00 58.78 84 THR A N 1
ATOM 643 C CA . THR A 1 84 ? 34.079 -28.750 16.863 1.00 58.78 84 THR A CA 1
ATOM 644 C C . THR A 1 84 ? 33.726 -27.479 16.082 1.00 58.78 84 THR A C 1
ATOM 646 O O . THR A 1 84 ? 33.025 -27.578 15.075 1.00 58.78 84 THR A O 1
ATOM 649 N N . PRO A 1 85 ? 34.154 -26.283 16.526 1.00 60.72 85 PRO A N 1
ATOM 650 C CA . PRO A 1 85 ? 34.017 -25.057 15.755 1.00 60.72 85 PRO A CA 1
ATOM 651 C C . PRO A 1 85 ? 35.255 -24.882 14.867 1.00 60.72 85 PRO A C 1
ATOM 653 O O . PRO A 1 85 ? 36.373 -24.789 15.369 1.00 60.72 85 PRO A O 1
ATOM 656 N N . CYS A 1 86 ? 35.061 -24.819 13.552 1.00 40.91 86 CYS A N 1
ATOM 657 C CA . CYS A 1 86 ? 36.098 -24.382 12.622 1.00 40.91 86 CYS A CA 1
ATOM 658 C C . CYS A 1 86 ? 35.543 -23.282 11.717 1.00 40.91 86 CYS A C 1
ATOM 660 O O . CYS A 1 86 ? 34.864 -23.547 10.727 1.00 40.91 86 CYS A O 1
ATOM 662 N N . ASP A 1 87 ? 35.890 -22.044 12.067 1.00 50.34 87 ASP A N 1
ATOM 663 C CA . ASP A 1 87 ? 36.067 -20.950 11.121 1.00 50.34 87 ASP A CA 1
ATOM 664 C C . ASP A 1 87 ? 37.110 -21.364 10.081 1.00 50.34 87 ASP A C 1
ATOM 666 O O . ASP A 1 87 ? 38.309 -21.373 10.355 1.00 50.34 87 ASP A O 1
ATOM 670 N N . THR A 1 88 ? 36.684 -21.729 8.875 1.00 49.78 88 THR A N 1
ATOM 671 C CA . THR A 1 88 ? 37.557 -21.700 7.696 1.00 49.78 88 THR A CA 1
ATOM 672 C C . THR A 1 88 ? 36.705 -21.547 6.443 1.00 49.78 88 THR A C 1
ATOM 674 O O . THR A 1 88 ? 36.000 -22.462 6.024 1.00 49.78 88 THR A O 1
ATOM 677 N N . LEU A 1 89 ? 36.777 -20.362 5.842 1.00 60.31 89 LEU A N 1
ATOM 678 C CA . LEU A 1 89 ? 36.233 -20.060 4.521 1.00 60.31 89 LEU A CA 1
ATOM 679 C C . LEU A 1 89 ? 36.945 -20.898 3.445 1.00 60.31 89 LEU A C 1
ATOM 681 O O . LEU A 1 89 ? 38.176 -20.837 3.371 1.00 60.31 89 LEU A O 1
ATOM 685 N N . PRO A 1 90 ? 36.223 -21.568 2.527 1.00 52.09 90 PRO A N 1
ATOM 686 C CA . PRO A 1 90 ? 36.789 -21.974 1.256 1.00 52.09 90 PRO A CA 1
ATOM 687 C C . PRO A 1 90 ? 36.236 -21.121 0.108 1.00 52.09 90 PRO A C 1
ATOM 689 O O . PRO A 1 90 ? 35.038 -21.038 -0.153 1.00 52.09 90 PRO A O 1
ATOM 692 N N . VAL A 1 91 ? 37.187 -20.518 -0.598 1.00 56.72 91 VAL A N 1
ATOM 693 C CA . VAL A 1 91 ? 37.103 -19.937 -1.941 1.00 56.72 91 VAL A CA 1
ATOM 694 C C . VAL A 1 91 ? 36.326 -20.854 -2.904 1.00 56.72 91 VAL A C 1
ATOM 696 O O . VAL A 1 91 ? 36.614 -22.054 -2.945 1.00 56.72 91 VAL A O 1
ATOM 699 N N . PRO A 1 92 ? 35.421 -20.340 -3.759 1.00 56.78 92 PRO A N 1
ATOM 700 C CA . PRO A 1 92 ? 34.844 -21.152 -4.821 1.00 56.78 92 PRO A CA 1
ATOM 701 C C . PRO A 1 92 ? 35.876 -21.390 -5.934 1.00 56.78 92 PRO A C 1
ATOM 703 O O . PRO A 1 92 ? 36.207 -20.507 -6.727 1.00 56.78 92 PRO A O 1
ATOM 706 N N . ARG A 1 93 ? 36.377 -22.629 -5.992 1.00 47.09 93 ARG A N 1
ATOM 707 C CA . ARG A 1 93 ? 37.037 -23.211 -7.165 1.00 47.09 93 ARG A CA 1
ATOM 708 C C . ARG A 1 93 ? 36.011 -23.348 -8.289 1.00 47.09 93 ARG A C 1
ATOM 710 O O . ARG A 1 93 ? 34.988 -23.997 -8.122 1.00 47.09 93 ARG A O 1
ATOM 717 N N . ASN A 1 94 ? 36.341 -22.760 -9.428 1.00 53.53 94 ASN A N 1
ATOM 718 C CA . ASN A 1 94 ? 35.667 -22.894 -10.712 1.00 53.53 94 ASN A CA 1
ATOM 719 C C . ASN A 1 94 ? 35.999 -24.262 -11.351 1.00 53.53 94 ASN A C 1
ATOM 721 O O . ASN A 1 94 ? 37.172 -24.482 -11.667 1.00 53.53 94 ASN A O 1
ATOM 725 N N . PRO A 1 95 ? 35.031 -25.170 -11.586 1.00 54.84 95 PRO A N 1
ATOM 726 C CA . PRO A 1 95 ? 35.190 -26.255 -12.535 1.00 54.84 95 PRO A CA 1
ATOM 727 C C . PRO A 1 95 ? 34.551 -25.852 -13.865 1.00 54.84 95 PRO A C 1
ATOM 729 O O . PRO A 1 95 ? 33.334 -25.766 -14.029 1.00 54.84 95 PRO A O 1
ATOM 732 N N . GLN A 1 96 ? 35.435 -25.632 -14.828 1.00 50.56 96 GLN A N 1
ATOM 733 C CA . GLN A 1 96 ? 35.136 -25.594 -16.243 1.00 50.56 96 GLN A CA 1
ATOM 734 C C . GLN A 1 96 ? 34.360 -26.838 -16.721 1.00 50.56 96 GLN A C 1
ATOM 736 O O . GLN A 1 96 ? 34.700 -27.967 -16.388 1.00 50.56 96 GLN A O 1
ATOM 741 N N . VAL A 1 97 ? 33.422 -26.572 -17.637 1.00 49.00 97 VAL A N 1
ATOM 742 C CA . VAL A 1 97 ? 33.070 -27.384 -18.816 1.00 49.00 97 VAL A CA 1
ATOM 743 C C . VAL A 1 97 ? 32.351 -28.719 -18.568 1.00 49.00 97 VAL A C 1
ATOM 745 O O . VAL A 1 97 ? 32.952 -29.759 -18.331 1.00 49.00 97 VAL A O 1
ATOM 748 N N . CYS A 1 98 ? 31.054 -28.720 -18.885 1.00 38.09 98 CYS A N 1
ATOM 749 C CA . CYS A 1 98 ? 30.421 -29.825 -19.605 1.00 38.09 98 CYS A CA 1
ATOM 750 C C . CYS A 1 98 ? 29.582 -29.264 -20.758 1.00 38.09 98 CYS A C 1
ATOM 752 O O . CYS A 1 98 ? 28.429 -28.870 -20.606 1.00 38.09 98 CYS A O 1
ATOM 754 N N . ARG A 1 99 ? 30.202 -29.235 -21.943 1.00 49.25 99 ARG A N 1
ATOM 755 C CA . ARG A 1 99 ? 29.497 -29.258 -23.224 1.00 49.25 99 ARG A CA 1
ATOM 756 C C . ARG A 1 99 ? 28.840 -30.634 -23.381 1.00 49.25 99 ARG A C 1
ATOM 758 O O . ARG A 1 99 ? 29.555 -31.632 -23.412 1.00 49.25 99 ARG A O 1
ATOM 765 N N . ARG A 1 100 ? 27.526 -30.689 -23.605 1.00 47.81 100 ARG A N 1
ATOM 766 C CA . ARG A 1 100 ? 26.901 -31.717 -24.455 1.00 47.81 100 ARG A CA 1
ATOM 767 C C . ARG A 1 100 ? 25.563 -31.213 -24.979 1.00 47.81 100 ARG A C 1
ATOM 769 O O . ARG A 1 100 ? 24.699 -30.819 -24.208 1.00 47.81 100 ARG A O 1
ATOM 776 N N . GLY A 1 101 ? 25.467 -31.171 -26.305 1.00 46.50 101 GLY A N 1
ATOM 777 C CA . GLY A 1 101 ? 24.243 -30.876 -27.039 1.00 46.50 101 GLY A CA 1
ATOM 778 C C . GLY A 1 101 ? 23.361 -32.112 -27.220 1.00 46.50 101 GLY A C 1
ATOM 779 O O . GLY A 1 101 ? 23.496 -33.084 -26.481 1.00 46.50 101 GLY A O 1
ATOM 780 N N . HIS A 1 102 ? 22.544 -32.042 -28.278 1.00 41.91 102 HIS A N 1
ATOM 781 C CA . HIS A 1 102 ? 21.427 -32.909 -28.691 1.00 41.91 102 HIS A CA 1
ATOM 782 C C . HIS A 1 102 ? 20.102 -32.454 -28.048 1.00 41.91 102 HIS A C 1
ATOM 784 O O . HIS A 1 102 ? 19.940 -32.527 -26.843 1.00 41.91 102 HIS A O 1
ATOM 790 N N . GLY A 1 103 ? 19.124 -31.881 -28.751 1.00 45.50 103 GLY A N 1
ATOM 791 C CA . GLY A 1 103 ? 18.731 -32.051 -30.145 1.00 45.50 103 GLY A CA 1
ATOM 792 C C . GLY A 1 103 ? 17.413 -32.821 -30.172 1.00 45.50 103 GLY A C 1
ATOM 793 O O . GLY A 1 103 ? 17.435 -34.042 -30.212 1.00 45.50 103 GLY A O 1
ATOM 794 N N . ALA A 1 104 ? 16.280 -32.115 -30.157 1.00 43.50 104 ALA A N 1
ATOM 795 C CA . ALA A 1 104 ? 14.978 -32.691 -30.481 1.00 43.50 104 ALA A CA 1
ATOM 796 C C . ALA A 1 104 ? 14.156 -31.665 -31.269 1.00 43.50 104 ALA A C 1
ATOM 798 O O . ALA A 1 104 ? 13.678 -30.664 -30.742 1.00 43.50 104 ALA A O 1
ATOM 799 N N . ARG A 1 105 ? 14.079 -31.927 -32.577 1.00 48.38 105 ARG A N 1
ATOM 800 C CA . ARG A 1 105 ? 13.112 -31.368 -33.520 1.00 48.38 105 ARG A CA 1
ATOM 801 C C . ARG A 1 105 ? 11.713 -31.888 -33.176 1.00 48.38 105 ARG A C 1
ATOM 803 O O . ARG A 1 105 ? 11.563 -33.067 -32.880 1.00 48.38 105 ARG A O 1
ATOM 810 N N . GLY A 1 106 ? 10.716 -31.029 -33.346 1.00 40.28 106 GLY A N 1
ATOM 811 C CA . GLY A 1 106 ? 9.287 -31.349 -33.304 1.00 40.28 106 GLY A CA 1
ATOM 812 C C . GLY A 1 106 ? 8.564 -30.144 -32.711 1.00 40.28 106 GLY A C 1
ATOM 813 O O . GLY A 1 106 ? 8.631 -29.927 -31.516 1.00 40.28 106 GLY A O 1
ATOM 814 N N . GLY A 1 107 ? 8.019 -29.208 -33.479 1.00 48.03 107 GLY A N 1
ATOM 815 C CA . GLY A 1 107 ? 7.167 -29.417 -34.637 1.00 48.03 107 GLY A CA 1
ATOM 816 C C . GLY A 1 107 ? 5.753 -29.063 -34.203 1.00 48.03 107 GLY A C 1
ATOM 817 O O . GLY A 1 107 ? 5.028 -29.946 -33.788 1.00 48.03 107 GLY A O 1
ATOM 818 N N . HIS A 1 108 ? 5.403 -27.780 -34.270 1.00 40.91 108 HIS A N 1
ATOM 819 C CA . HIS A 1 108 ? 4.023 -27.312 -34.368 1.00 40.91 108 HIS A CA 1
ATOM 820 C C . HIS A 1 108 ? 4.055 -25.977 -35.107 1.00 40.91 108 HIS A C 1
ATOM 822 O O . HIS A 1 108 ? 4.399 -24.933 -34.554 1.00 40.91 108 HIS A O 1
ATOM 828 N N . GLY A 1 109 ? 3.784 -26.061 -36.409 1.00 48.03 109 GLY A N 1
ATOM 829 C CA . GLY A 1 109 ? 3.265 -24.931 -37.153 1.00 48.03 109 GLY A CA 1
ATOM 830 C C . GLY A 1 109 ? 1.876 -24.620 -36.614 1.00 48.03 109 GLY A C 1
ATOM 831 O O . GLY A 1 109 ? 1.075 -25.527 -36.432 1.00 48.03 109 GLY A O 1
ATOM 832 N N . ASP A 1 110 ? 1.693 -23.370 -36.216 1.00 41.25 110 ASP A N 1
ATOM 833 C CA . ASP A 1 110 ? 0.575 -22.504 -36.593 1.00 41.25 110 ASP A CA 1
ATOM 834 C C . ASP A 1 110 ? 0.795 -21.185 -35.852 1.00 41.25 110 ASP A C 1
ATOM 836 O O . ASP A 1 110 ? 0.151 -20.835 -34.865 1.00 41.25 110 ASP A O 1
ATOM 840 N N . ALA A 1 111 ? 1.807 -20.458 -36.331 1.00 46.56 111 ALA A N 1
ATOM 841 C CA . ALA A 1 111 ? 2.039 -19.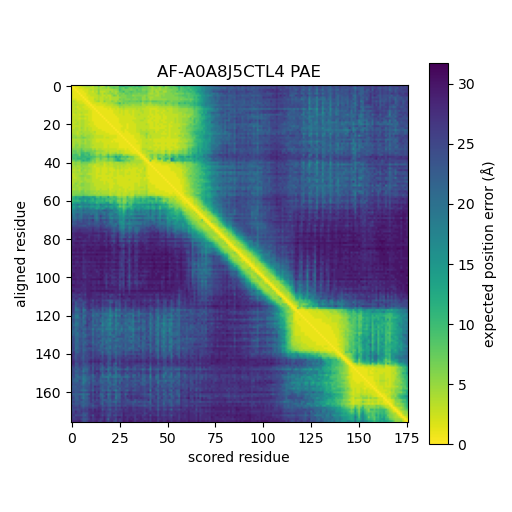070 -35.979 1.00 46.56 111 ALA A CA 1
ATOM 842 C C . ALA A 1 111 ? 0.979 -18.213 -36.684 1.00 46.56 111 ALA A C 1
ATOM 844 O O . ALA A 1 111 ? 1.264 -17.506 -37.650 1.00 46.56 111 ALA A O 1
ATOM 845 N N . LEU A 1 112 ? -0.264 -18.294 -36.205 1.00 51.84 112 LEU A N 1
ATOM 846 C CA . LEU A 1 112 ? -1.217 -17.217 -36.414 1.00 51.84 112 LEU A CA 1
ATOM 847 C C . LEU A 1 112 ? -0.664 -15.997 -35.683 1.00 51.84 112 LEU A C 1
ATOM 849 O O . LEU A 1 112 ? -0.420 -16.020 -34.475 1.00 51.84 112 LEU A O 1
ATOM 853 N N . ALA A 1 113 ? -0.398 -14.961 -36.469 1.00 55.47 113 ALA A N 1
ATOM 854 C CA . ALA A 1 113 ? 0.077 -13.668 -36.033 1.00 55.47 113 ALA A CA 1
ATOM 855 C C . ALA A 1 113 ? -0.866 -13.088 -34.971 1.00 55.47 113 ALA A C 1
ATOM 857 O O . ALA A 1 113 ? -1.832 -12.394 -35.280 1.00 55.47 113 ALA A O 1
ATOM 858 N N . HIS A 1 114 ? -0.557 -13.327 -33.700 1.00 55.12 114 HIS A N 1
ATOM 859 C CA . HIS A 1 114 ? -1.054 -12.501 -32.614 1.00 55.12 114 HIS A CA 1
ATOM 860 C C . HIS A 1 114 ? -0.268 -11.191 -32.643 1.00 55.12 114 HIS A C 1
ATOM 862 O O . HIS A 1 114 ? 0.576 -10.922 -31.788 1.00 55.12 114 HIS A O 1
ATOM 868 N N . SER A 1 115 ? -0.573 -10.357 -33.640 1.00 52.75 115 SER A N 1
ATOM 869 C CA . SER A 1 115 ? -0.427 -8.907 -33.546 1.00 52.75 115 SER A CA 1
ATOM 870 C C . SER A 1 115 ? -1.390 -8.439 -32.457 1.00 52.75 115 SER A C 1
ATOM 872 O O . SER A 1 115 ? -2.442 -7.866 -32.730 1.00 52.75 115 SER A O 1
ATOM 874 N N . SER A 1 116 ? -1.078 -8.791 -31.208 1.00 59.31 116 SER A N 1
ATOM 875 C CA . SER A 1 116 ? -1.823 -8.385 -30.030 1.00 59.31 116 SER A CA 1
ATOM 876 C C . SER A 1 116 ? -1.560 -6.901 -29.861 1.00 59.31 116 SER A C 1
ATOM 878 O O . SER A 1 116 ? -0.626 -6.501 -29.164 1.00 59.31 116 SER A O 1
ATOM 880 N N . SER A 1 117 ? -2.372 -6.110 -30.561 1.00 72.38 117 SER A N 1
ATOM 881 C CA . SER A 1 117 ? -2.450 -4.666 -30.425 1.00 72.38 117 SER A CA 1
ATOM 882 C C . SER A 1 117 ? -2.390 -4.312 -28.943 1.00 72.38 117 SER A C 1
ATOM 884 O O . SER A 1 117 ? -3.085 -4.918 -28.119 1.00 72.38 117 SER A O 1
ATOM 886 N N . THR A 1 118 ? -1.518 -3.373 -28.589 1.00 79.00 118 THR A N 1
ATOM 887 C CA . THR A 1 118 ? -1.374 -2.876 -27.217 1.00 79.00 118 THR A CA 1
ATOM 888 C C . THR A 1 118 ? -2.721 -2.439 -26.644 1.00 79.00 118 THR A C 1
ATOM 890 O O . THR A 1 118 ? -2.978 -2.671 -25.466 1.00 79.00 118 THR A O 1
ATOM 893 N N . ASP A 1 119 ? -3.619 -1.936 -27.495 1.00 76.31 119 ASP A N 1
ATOM 894 C CA . ASP A 1 119 ? -4.994 -1.586 -27.134 1.00 76.31 119 ASP A CA 1
ATOM 895 C C . ASP A 1 119 ? -5.827 -2.776 -26.647 1.00 76.31 119 ASP A C 1
ATOM 897 O O . ASP A 1 119 ? -6.556 -2.652 -25.664 1.00 76.31 119 ASP A O 1
ATOM 901 N N . ALA A 1 120 ? -5.689 -3.955 -27.263 1.00 79.75 120 ALA A N 1
ATOM 902 C CA . ALA A 1 120 ? -6.419 -5.148 -26.827 1.00 79.75 120 ALA A CA 1
ATOM 903 C C . ALA A 1 120 ? -5.973 -5.585 -25.422 1.00 79.75 120 ALA A C 1
ATOM 905 O O . ALA A 1 120 ? -6.801 -5.888 -24.566 1.00 79.75 120 ALA A O 1
ATOM 906 N N . ARG A 1 121 ? -4.663 -5.515 -25.141 1.00 83.12 121 ARG A N 1
ATOM 907 C CA . ARG A 1 121 ? -4.115 -5.851 -23.815 1.00 83.12 121 ARG A CA 1
ATOM 908 C C . ARG A 1 121 ? -4.552 -4.855 -22.742 1.00 83.12 121 ARG A C 1
ATOM 910 O O . ARG A 1 121 ? -4.846 -5.267 -21.622 1.00 83.12 121 ARG A O 1
ATOM 917 N N . LEU A 1 122 ? -4.609 -3.564 -23.072 1.00 90.56 122 LEU A N 1
ATOM 918 C CA . LEU A 1 122 ? -5.108 -2.537 -22.153 1.00 90.56 122 LEU A CA 1
ATOM 919 C C . LEU A 1 122 ? -6.601 -2.732 -21.855 1.00 90.56 122 LEU A C 1
ATOM 921 O O . LEU A 1 122 ? -7.008 -2.616 -20.699 1.00 90.56 122 LEU A O 1
ATOM 925 N N . SER A 1 123 ? -7.400 -3.095 -22.862 1.00 90.38 123 SER A N 1
ATOM 926 C CA . SER A 1 123 ? -8.828 -3.389 -22.694 1.00 90.38 123 SER A CA 1
ATOM 927 C C . SER A 1 123 ? -9.077 -4.623 -21.813 1.00 90.38 123 SER A C 1
ATOM 929 O O . SER A 1 123 ? -9.916 -4.588 -20.904 1.00 90.38 123 SER A O 1
ATOM 931 N N . ASP A 1 124 ? -8.288 -5.684 -22.001 1.00 89.50 124 ASP A N 1
ATOM 932 C CA . ASP A 1 124 ? -8.354 -6.887 -21.166 1.00 89.50 124 ASP A CA 1
ATOM 933 C C . ASP A 1 124 ? -7.981 -6.592 -19.706 1.00 89.50 124 ASP A C 1
ATOM 935 O O . ASP A 1 124 ? -8.669 -7.040 -18.782 1.00 89.50 124 ASP A O 1
ATOM 939 N N . MET A 1 125 ? -6.932 -5.791 -19.479 1.00 92.12 125 MET A N 1
ATOM 940 C CA . MET A 1 125 ? -6.529 -5.375 -18.131 1.00 92.12 125 MET A CA 1
ATOM 941 C C . MET A 1 125 ? -7.590 -4.499 -17.457 1.00 92.12 125 MET A C 1
ATOM 943 O O . MET A 1 125 ? -7.920 -4.738 -16.294 1.00 92.12 125 MET A O 1
ATOM 947 N N . ALA A 1 126 ? -8.171 -3.537 -18.177 1.00 94.44 126 ALA A N 1
ATOM 948 C CA . ALA A 1 126 ? -9.255 -2.704 -17.656 1.00 94.44 126 ALA A CA 1
ATOM 949 C C . ALA A 1 126 ? -10.466 -3.559 -17.237 1.00 94.44 126 ALA A C 1
ATOM 951 O O . ALA A 1 126 ? -11.001 -3.404 -16.137 1.00 94.44 126 ALA A O 1
ATOM 952 N N . SER A 1 127 ? -10.826 -4.545 -18.061 1.00 94.00 127 SER A N 1
ATOM 953 C CA . SER A 1 127 ? -11.911 -5.492 -17.772 1.00 94.00 127 SER A CA 1
ATOM 954 C C . SER A 1 127 ? -11.601 -6.418 -16.586 1.00 94.00 127 SER A C 1
ATOM 956 O O . SER A 1 127 ? -12.512 -6.883 -15.895 1.00 94.00 127 SER A O 1
ATOM 958 N N . ALA A 1 128 ? -10.328 -6.735 -16.338 1.00 93.19 128 ALA A N 1
ATOM 959 C CA . ALA A 1 128 ? -9.909 -7.515 -15.174 1.00 93.19 128 ALA A CA 1
ATOM 960 C C . ALA A 1 128 ? -10.018 -6.702 -13.874 1.00 93.19 128 ALA A C 1
ATOM 962 O O . ALA A 1 128 ? -10.534 -7.214 -12.878 1.00 93.19 128 ALA A O 1
ATOM 963 N N . ILE A 1 129 ? -9.610 -5.428 -13.895 1.00 94.12 129 ILE A N 1
ATOM 964 C CA . ILE A 1 129 ? -9.741 -4.517 -12.746 1.00 94.12 129 ILE A CA 1
ATOM 965 C C . ILE A 1 129 ? -11.215 -4.340 -12.380 1.00 94.12 129 ILE A C 1
ATOM 967 O O . ILE A 1 129 ? -11.580 -4.522 -11.221 1.00 94.12 129 ILE A O 1
ATOM 971 N N . GLN A 1 130 ? -12.084 -4.110 -13.367 1.00 95.44 130 GLN A N 1
ATOM 972 C CA . GLN A 1 130 ? -13.517 -3.932 -13.125 1.00 95.44 130 GLN A CA 1
ATOM 973 C C . GLN A 1 130 ? -14.170 -5.176 -12.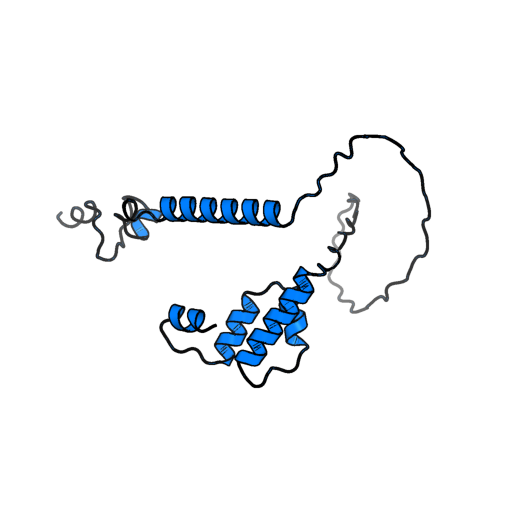490 1.00 95.44 130 GLN A C 1
ATOM 975 O O . GLN A 1 130 ? -15.043 -5.064 -11.627 1.00 95.44 130 GLN A O 1
ATOM 980 N N . ARG A 1 131 ? -13.714 -6.384 -12.856 1.00 95.38 131 ARG A N 1
ATOM 981 C CA . ARG A 1 131 ? -14.150 -7.640 -12.217 1.00 95.38 131 ARG A CA 1
ATOM 982 C C . ARG A 1 131 ? -13.666 -7.753 -10.767 1.00 95.38 131 ARG A C 1
ATOM 984 O O . ARG A 1 131 ? -14.428 -8.188 -9.898 1.00 95.38 131 ARG A O 1
ATOM 991 N N . LEU A 1 132 ? -12.431 -7.342 -10.487 1.00 92.69 132 LEU A N 1
ATOM 992 C CA . LEU A 1 132 ? -11.898 -7.313 -9.122 1.00 92.69 132 LEU A CA 1
ATOM 993 C C . LEU A 1 132 ? -12.641 -6.298 -8.249 1.00 92.69 132 LEU A C 1
ATOM 995 O O . LEU A 1 132 ? -13.015 -6.625 -7.127 1.00 92.69 132 LEU A O 1
ATOM 999 N N . GLU A 1 133 ? -12.953 -5.116 -8.768 1.00 93.12 133 GLU A N 1
ATOM 1000 C CA . GLU A 1 133 ? -13.757 -4.126 -8.046 1.00 93.12 133 GLU A CA 1
ATOM 1001 C C . GLU A 1 133 ? -15.165 -4.647 -7.749 1.00 93.12 133 GLU A C 1
ATOM 1003 O O . GLU A 1 133 ? -15.611 -4.572 -6.606 1.00 93.12 133 GLU A O 1
ATOM 1008 N N . ALA A 1 134 ? -15.834 -5.273 -8.723 1.00 86.81 134 ALA A N 1
ATOM 1009 C CA . ALA A 1 134 ? -17.156 -5.864 -8.519 1.00 86.81 134 ALA A CA 1
ATOM 1010 C C . ALA A 1 134 ? -17.148 -6.954 -7.431 1.00 86.81 134 ALA A C 1
ATOM 1012 O O . ALA A 1 134 ? -18.034 -6.987 -6.573 1.00 86.81 134 ALA A O 1
ATOM 1013 N N . THR A 1 135 ? -16.131 -7.823 -7.421 1.00 85.06 135 THR A N 1
ATOM 1014 C CA . THR A 1 135 ? -15.968 -8.836 -6.358 1.00 85.06 135 THR A CA 1
ATOM 1015 C C . THR A 1 135 ? -15.668 -8.205 -5.002 1.00 85.06 135 THR A C 1
ATOM 1017 O O . THR A 1 135 ? -16.240 -8.624 -3.994 1.00 85.06 135 THR A O 1
ATOM 1020 N N . PHE A 1 136 ? -14.851 -7.153 -4.955 1.00 83.06 136 PHE A N 1
ATOM 1021 C CA . PHE A 1 136 ? -14.571 -6.434 -3.717 1.00 83.06 136 PHE A CA 1
ATOM 1022 C C . PHE A 1 136 ? -15.823 -5.735 -3.180 1.00 83.06 136 PHE A C 1
ATOM 1024 O O . PHE A 1 136 ? -16.129 -5.866 -1.996 1.00 83.06 136 PHE A O 1
ATOM 1031 N N . SER A 1 137 ? -16.598 -5.065 -4.033 1.00 80.62 137 SER A N 1
ATOM 1032 C CA . SER A 1 137 ? -17.878 -4.453 -3.671 1.00 80.62 137 SER A CA 1
ATOM 1033 C C . SER A 1 137 ? -18.907 -5.488 -3.216 1.00 80.62 137 SER A C 1
ATOM 1035 O O . SER A 1 137 ? -19.640 -5.225 -2.264 1.00 80.62 137 SER A O 1
ATOM 1037 N N . ALA A 1 138 ? -18.938 -6.677 -3.824 1.00 76.06 138 ALA A N 1
ATOM 1038 C CA . ALA A 1 138 ? -19.809 -7.768 -3.389 1.00 76.06 138 ALA A CA 1
ATOM 1039 C C . ALA A 1 138 ? -19.425 -8.287 -1.992 1.00 76.06 138 ALA A C 1
ATO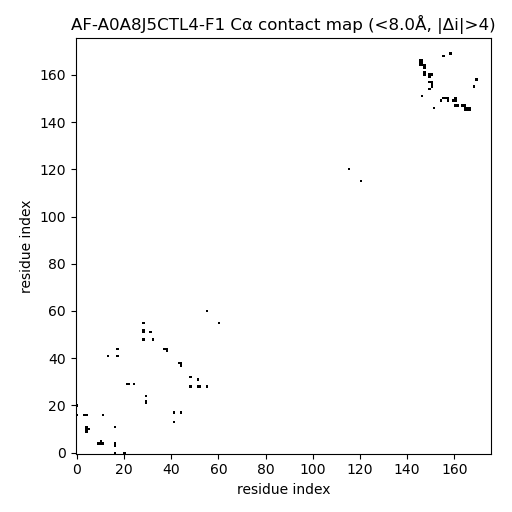M 1041 O O . ALA A 1 138 ? -20.296 -8.466 -1.141 1.00 76.06 138 ALA A O 1
ATOM 1042 N N . LEU A 1 139 ? -18.127 -8.456 -1.719 1.00 72.00 139 LEU A N 1
ATOM 1043 C CA . LEU A 1 139 ? -17.625 -8.870 -0.402 1.00 72.00 139 LEU A CA 1
ATOM 1044 C C . LEU A 1 139 ? -17.814 -7.789 0.672 1.00 72.00 139 LEU A C 1
ATOM 1046 O O . LEU A 1 139 ? -18.053 -8.102 1.838 1.00 72.00 139 LEU A O 1
ATOM 1050 N N . HIS A 1 140 ? -17.727 -6.516 0.285 1.00 63.12 140 HIS A N 1
ATOM 1051 C CA . HIS A 1 140 ? -17.840 -5.376 1.194 1.00 63.12 140 HIS A CA 1
ATOM 1052 C C . HIS A 1 140 ? -19.234 -4.758 1.226 1.00 63.12 140 HIS A C 1
ATOM 1054 O O . HIS A 1 140 ? -19.403 -3.727 1.885 1.00 63.12 140 HIS A O 1
ATOM 1060 N N . SER A 1 141 ? -20.220 -5.381 0.572 1.00 56.41 141 SER A N 1
ATOM 1061 C CA . SER A 1 141 ? -21.597 -4.915 0.614 1.00 56.41 141 SER A CA 1
ATOM 1062 C C . SER A 1 141 ? -22.023 -4.794 2.084 1.00 56.41 141 SER A C 1
ATOM 1064 O O . SER A 1 141 ? -21.960 -5.775 2.834 1.00 56.41 141 SER A O 1
ATOM 1066 N N . PRO A 1 142 ? -22.404 -3.591 2.550 1.00 57.00 142 PRO A N 1
ATOM 1067 C CA . PRO A 1 142 ? -22.632 -3.301 3.968 1.00 57.00 142 PRO A CA 1
ATOM 1068 C C . PRO A 1 142 ? -23.798 -4.097 4.575 1.00 57.00 142 PRO A C 1
ATOM 1070 O O . PRO A 1 142 ? -24.012 -4.059 5.785 1.00 57.00 142 PRO A O 1
ATOM 1073 N N . THR A 1 143 ? -24.521 -4.869 3.763 1.00 53.56 143 THR A N 1
ATOM 1074 C CA . THR A 1 143 ? -25.592 -5.770 4.189 1.00 53.56 143 THR A CA 1
ATOM 1075 C C . THR A 1 143 ? -25.093 -6.991 4.973 1.00 53.56 143 THR A C 1
ATOM 1077 O O . THR A 1 143 ? -25.882 -7.578 5.714 1.00 53.56 143 THR A O 1
ATOM 1080 N N . SER A 1 144 ? -23.799 -7.338 4.909 1.00 54.56 144 SER A N 1
ATOM 1081 C CA . SER A 1 144 ? -23.206 -8.432 5.703 1.00 54.56 144 SER A CA 1
ATOM 1082 C C . SER A 1 144 ? -22.652 -7.996 7.072 1.00 54.56 144 SER A C 1
ATOM 1084 O O . SER A 1 144 ? -22.324 -8.841 7.905 1.00 54.56 144 SER A O 1
ATOM 1086 N N . ARG A 1 145 ? -22.596 -6.688 7.372 1.00 60.44 145 ARG A N 1
ATOM 1087 C CA . ARG A 1 145 ? -21.987 -6.149 8.607 1.00 60.44 145 ARG A CA 1
ATOM 1088 C C . ARG A 1 145 ? -22.975 -5.937 9.759 1.00 60.44 145 ARG A C 1
ATOM 1090 O O . ARG A 1 145 ? -22.844 -4.983 10.519 1.00 60.44 145 ARG A O 1
ATOM 1097 N N . LYS A 1 146 ? -23.961 -6.820 9.941 1.00 69.38 146 LYS A N 1
ATOM 1098 C CA . LYS A 1 146 ? -24.821 -6.770 11.148 1.00 69.38 146 LYS A CA 1
ATOM 1099 C C . LYS A 1 146 ? -24.092 -7.202 12.423 1.00 69.38 146 LYS A C 1
ATOM 1101 O O . LYS A 1 146 ? -24.620 -7.059 13.519 1.00 69.38 146 LYS A O 1
ATOM 1106 N N . TYR A 1 147 ? -22.887 -7.741 12.300 1.00 79.12 147 TYR A N 1
ATOM 1107 C CA . TYR A 1 147 ? -22.196 -8.382 13.404 1.00 79.12 147 TYR A CA 1
ATOM 1108 C C . TYR A 1 147 ? -20.832 -7.732 13.631 1.00 79.12 147 TYR A C 1
ATOM 1110 O O . TYR A 1 147 ? -20.121 -7.405 12.683 1.00 79.12 147 TYR A O 1
ATOM 1118 N N . CYS A 1 148 ? -20.470 -7.518 14.899 1.00 86.88 148 CYS A N 1
ATOM 1119 C CA . CYS A 1 148 ? -19.155 -6.989 15.252 1.00 86.88 148 CYS A CA 1
ATOM 1120 C C . CYS A 1 148 ? -18.057 -8.007 14.904 1.00 86.88 148 CYS A C 1
ATOM 1122 O O . CYS A 1 148 ? -18.335 -9.198 14.749 1.00 86.88 148 CYS A O 1
ATOM 1124 N N . TYR A 1 149 ? -16.801 -7.555 14.842 1.00 86.56 149 TYR A N 1
ATOM 1125 C CA . TYR A 1 149 ? -15.642 -8.410 14.545 1.00 86.56 149 TYR A CA 1
ATOM 1126 C C . TYR A 1 149 ? -15.649 -9.733 15.335 1.00 86.56 149 TYR A C 1
ATOM 1128 O O . TYR A 1 149 ? -15.432 -10.806 14.774 1.00 86.56 149 TYR A O 1
ATOM 1136 N N . TYR A 1 150 ? -15.982 -9.675 16.629 1.00 89.62 150 TYR A N 1
ATOM 1137 C CA . TYR A 1 150 ? -16.044 -10.854 17.492 1.00 89.62 150 TYR A CA 1
ATOM 1138 C C . TYR A 1 150 ? -17.116 -11.864 17.063 1.00 89.62 150 TYR A C 1
ATOM 1140 O O . TYR A 1 150 ? -16.855 -13.060 17.097 1.00 89.62 150 TYR A O 1
ATOM 1148 N N . HIS A 1 151 ? -18.284 -11.420 16.602 1.00 88.25 151 HIS A N 1
ATOM 1149 C CA . HIS A 1 151 ? -19.315 -12.325 16.084 1.00 88.25 151 HIS A CA 1
ATOM 1150 C C . HIS A 1 151 ? -18.961 -12.884 14.704 1.00 88.25 151 HIS A C 1
ATOM 1152 O O . HIS A 1 151 ? -19.308 -14.024 14.412 1.00 88.25 151 HIS A O 1
ATOM 1158 N N . GLY A 1 152 ? -18.219 -12.134 13.884 1.00 84.75 152 GLY A N 1
ATOM 1159 C CA . GLY A 1 152 ? -17.657 -12.669 12.641 1.00 84.75 152 GLY A CA 1
ATOM 1160 C C . GLY A 1 152 ? -16.675 -13.819 12.888 1.00 84.75 152 GLY A C 1
ATOM 1161 O O . GLY A 1 152 ? -16.608 -14.751 12.094 1.00 84.75 152 GLY A O 1
ATOM 1162 N N . ARG A 1 153 ? -15.940 -13.781 14.008 1.00 87.50 153 ARG A N 1
ATOM 1163 C CA . ARG A 1 153 ? -14.905 -14.774 14.336 1.00 87.50 153 ARG A CA 1
ATOM 1164 C C . ARG A 1 153 ? -15.389 -15.934 15.207 1.00 87.50 153 ARG A C 1
ATOM 1166 O O . ARG A 1 153 ? -14.967 -17.064 14.994 1.00 87.50 153 ARG A O 1
ATOM 1173 N N . PHE A 1 154 ? -16.227 -15.659 16.202 1.00 89.25 154 PHE A N 1
ATOM 1174 C CA . PHE A 1 154 ? -16.647 -16.630 17.222 1.00 89.25 154 PHE A CA 1
ATOM 1175 C C . PHE A 1 154 ? -18.136 -16.997 17.127 1.00 89.25 154 PHE A C 1
ATOM 1177 O O . PHE A 1 154 ? -18.626 -17.799 17.924 1.00 89.25 154 PHE A O 1
ATOM 1184 N N . GLY A 1 155 ? -18.871 -16.413 16.174 1.00 87.50 155 GLY A N 1
ATOM 1185 C CA . GLY A 1 155 ? -20.309 -16.621 16.031 1.00 87.50 155 GLY A CA 1
ATOM 1186 C C . GLY A 1 155 ? -21.072 -16.244 17.301 1.00 87.50 155 GLY A C 1
ATOM 1187 O O . GLY A 1 155 ? -20.669 -15.353 18.047 1.00 87.50 155 GLY A O 1
ATOM 1188 N N . ALA A 1 156 ? -22.158 -16.967 17.581 1.00 86.19 156 ALA A N 1
ATOM 1189 C CA . ALA A 1 156 ? -23.030 -16.743 18.738 1.00 86.19 156 ALA A CA 1
ATOM 1190 C C . ALA A 1 156 ? -22.363 -16.968 20.112 1.00 86.19 156 ALA A C 1
ATOM 1192 O O . ALA A 1 156 ? -22.960 -16.656 21.140 1.00 86.19 156 ALA A O 1
ATOM 1193 N N . ALA A 1 157 ? -21.151 -17.530 20.153 1.00 87.50 157 ALA A N 1
ATOM 1194 C CA . ALA A 1 157 ? -20.412 -17.769 21.391 1.00 87.50 157 ALA A CA 1
ATOM 1195 C C . ALA A 1 157 ? -19.586 -16.551 21.855 1.00 87.50 157 ALA A C 1
ATOM 1197 O O . ALA A 1 157 ? -18.951 -16.614 22.911 1.00 87.50 157 ALA A O 1
ATOM 1198 N N . ALA A 1 158 ? -19.568 -15.453 21.091 1.00 89.56 158 ALA A N 1
ATOM 1199 C CA . ALA A 1 158 ? -18.810 -14.251 21.418 1.00 89.56 158 ALA A CA 1
ATOM 1200 C C . ALA A 1 158 ? -19.334 -13.575 22.701 1.00 89.56 158 ALA A C 1
ATOM 1202 O O . ALA A 1 158 ? -20.463 -13.104 22.756 1.00 89.56 158 ALA A O 1
ATOM 1203 N N . ARG A 1 159 ? -18.496 -13.487 23.744 1.00 86.00 159 ARG A N 1
ATOM 1204 C CA . ARG A 1 159 ? -18.875 -12.870 25.035 1.00 86.00 159 ARG A CA 1
ATOM 1205 C C . ARG A 1 159 ? -18.374 -11.435 25.220 1.00 86.00 159 ARG A C 1
ATOM 1207 O O . ARG A 1 159 ? -18.936 -10.702 26.020 1.00 86.00 159 ARG A O 1
ATOM 1214 N N . ASN A 1 160 ? -17.372 -11.018 24.442 1.00 85.44 160 ASN A N 1
ATOM 1215 C CA . ASN A 1 160 ? -16.702 -9.716 24.569 1.00 85.44 160 ASN A CA 1
ATOM 1216 C C . ASN A 1 160 ? -17.015 -8.793 23.388 1.00 85.44 160 ASN A C 1
ATOM 1218 O O . ASN A 1 160 ? -16.127 -8.294 22.699 1.00 85.44 160 ASN A O 1
ATOM 1222 N N . CYS A 1 161 ? -18.297 -8.599 23.108 1.00 86.00 161 CYS A N 1
ATOM 1223 C CA . CYS A 1 161 ? -18.724 -7.728 22.021 1.00 86.00 161 CYS A CA 1
ATOM 1224 C C . CYS A 1 161 ? -18.759 -6.277 22.499 1.00 86.00 161 CYS A C 1
ATOM 1226 O O . CYS A 1 161 ? -19.423 -5.973 23.485 1.00 86.00 161 CYS A O 1
ATOM 1228 N N . GLN A 1 162 ? -18.073 -5.379 21.790 1.00 79.56 162 GLN A N 1
ATOM 1229 C CA . GLN A 1 162 ? -18.163 -3.944 22.054 1.00 79.56 162 GLN A CA 1
ATOM 1230 C C . GLN A 1 162 ? -19.372 -3.332 21.321 1.00 79.56 162 GLN A C 1
ATOM 1232 O O . GLN A 1 162 ? -19.602 -3.672 20.154 1.00 79.56 162 GLN A O 1
ATOM 1237 N N . PRO A 1 163 ? -20.154 -2.451 21.975 1.00 77.81 163 PRO A N 1
ATOM 1238 C CA . PRO A 1 163 ? -21.175 -1.651 21.306 1.00 77.81 163 PRO A CA 1
ATOM 1239 C C . PRO A 1 163 ? -20.561 -0.745 20.222 1.00 77.81 163 PRO A C 1
ATOM 1241 O O . PRO A 1 163 ? -19.462 -0.231 20.436 1.00 77.81 163 PRO A O 1
ATOM 1244 N N . PRO A 1 164 ? -21.248 -0.508 19.086 1.00 76.38 164 PRO A N 1
ATOM 1245 C CA . PRO A 1 164 ? -22.606 -0.942 18.748 1.00 76.38 164 PRO A CA 1
ATOM 1246 C C . PRO A 1 164 ? -22.627 -2.342 18.105 1.00 76.38 164 PRO A C 1
ATOM 1248 O O . PRO A 1 164 ? -22.194 -2.535 16.971 1.00 76.38 164 PRO A O 1
ATOM 1251 N N . CYS A 1 165 ? -23.172 -3.336 18.810 1.00 82.44 165 CYS A N 1
ATOM 1252 C CA . CYS A 1 165 ? -23.389 -4.680 18.279 1.00 82.44 165 CYS A CA 1
ATOM 1253 C C . CYS A 1 165 ? -24.880 -5.013 18.355 1.00 82.44 165 CYS A C 1
ATOM 1255 O O . CYS A 1 165 ? -25.459 -4.997 19.435 1.00 82.44 165 CYS A O 1
ATOM 1257 N N . SER A 1 166 ? -25.499 -5.326 17.217 1.00 80.62 166 SER A N 1
ATOM 1258 C CA . SER A 1 166 ? -26.930 -5.643 17.107 1.00 80.62 166 SER A CA 1
ATOM 1259 C C . SER A 1 166 ? -27.242 -7.140 17.261 1.00 80.62 166 SER A C 1
ATOM 1261 O O . SER A 1 166 ? -28.336 -7.588 16.925 1.00 80.62 166 SER A O 1
ATOM 1263 N N . PHE A 1 167 ? -26.299 -7.937 17.777 1.00 83.19 167 PHE A N 1
ATOM 1264 C CA . PHE A 1 167 ? -26.506 -9.366 18.005 1.00 83.19 167 PHE A CA 1
ATOM 1265 C C . PHE A 1 167 ? -27.368 -9.604 19.255 1.00 83.19 167 PHE A C 1
ATOM 1267 O O . PHE A 1 167 ? -26.941 -9.350 20.381 1.00 83.19 167 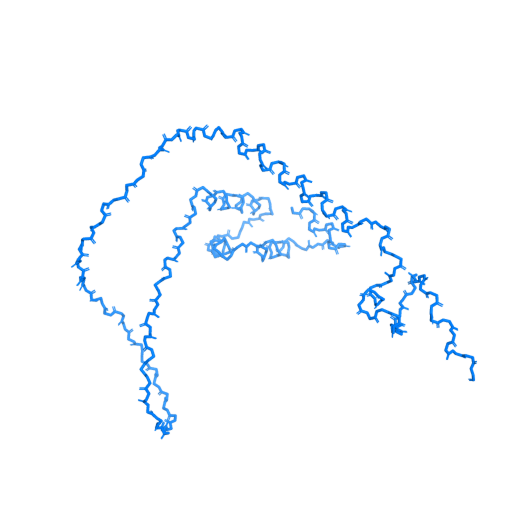PHE A O 1
ATOM 1274 N N . SER A 1 168 ? -28.578 -10.129 19.066 1.00 77.12 1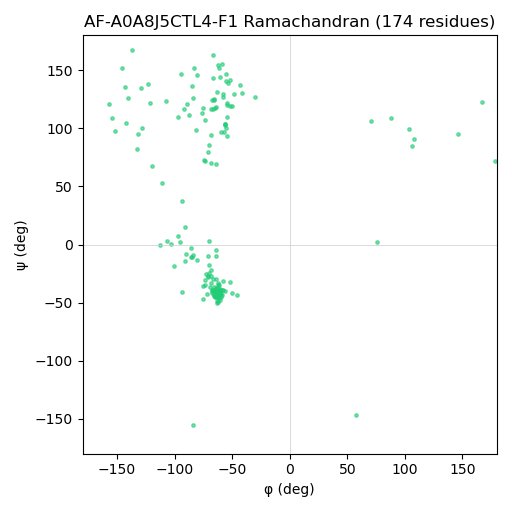68 SER A N 1
ATOM 1275 C CA . SER A 1 168 ? -29.626 -10.255 20.095 1.00 77.12 168 SER A CA 1
ATOM 1276 C C . SER A 1 168 ? -29.351 -11.292 21.205 1.00 77.12 168 SER A C 1
ATOM 1278 O O . SER A 1 168 ? -30.200 -11.499 22.066 1.00 77.12 168 SER A O 1
ATOM 1280 N N . GLY A 1 169 ? -28.191 -11.960 21.209 1.00 74.12 169 GLY A N 1
ATOM 1281 C CA . GLY A 1 169 ? -27.894 -13.094 22.098 1.00 74.12 169 GLY A CA 1
ATOM 1282 C C . GLY A 1 169 ? -27.241 -12.766 23.450 1.00 74.12 169 GLY A C 1
ATOM 1283 O O . GLY A 1 169 ? -27.237 -13.622 24.332 1.00 74.12 169 GLY A O 1
ATOM 1284 N N . ASN A 1 170 ? -26.707 -11.554 23.654 1.00 63.25 170 ASN A N 1
ATOM 1285 C CA . ASN A 1 170 ? -25.912 -11.246 24.858 1.00 63.25 170 ASN A CA 1
ATOM 1286 C C . ASN A 1 170 ? -26.722 -10.799 26.088 1.00 63.25 170 ASN A C 1
ATOM 1288 O O . ASN A 1 170 ? -26.171 -10.750 27.184 1.00 63.25 170 ASN A O 1
ATOM 1292 N N . GLY A 1 171 ? -28.017 -10.504 25.946 1.00 61.78 171 GLY A N 1
ATOM 1293 C CA . GLY A 1 171 ? -28.829 -9.952 27.038 1.00 61.78 171 GLY A CA 1
ATOM 1294 C C . GLY A 1 171 ? -29.346 -10.959 28.075 1.00 61.78 171 GLY A C 1
ATOM 1295 O O . GLY A 1 171 ? -29.818 -10.542 29.124 1.00 61.78 171 GLY A O 1
ATOM 1296 N N . GLN A 1 172 ? -29.289 -12.272 27.821 1.00 60.22 172 GLN A N 1
ATOM 1297 C CA . GLN A 1 172 ? -30.060 -13.251 28.614 1.00 60.22 172 GLN A CA 1
ATOM 1298 C C . GLN A 1 172 ? -29.270 -14.054 29.663 1.00 60.22 172 GLN A C 1
ATOM 1300 O O . GLN A 1 172 ? -29.855 -14.880 30.358 1.00 60.22 172 GLN A O 1
ATOM 1305 N N . ARG A 1 173 ? -27.955 -13.847 29.825 1.00 57.31 173 ARG A N 1
ATOM 1306 C CA . ARG A 1 173 ? -27.143 -14.649 30.772 1.00 57.31 173 ARG A CA 1
ATOM 1307 C C . ARG A 1 173 ? -26.935 -14.026 32.161 1.00 57.31 173 ARG A C 1
ATOM 1309 O O . ARG A 1 173 ? -26.255 -14.641 32.972 1.00 57.31 173 ARG A O 1
ATOM 1316 N N . GLY A 1 174 ? -27.512 -12.854 32.439 1.00 53.75 174 GLY A N 1
ATOM 1317 C CA . GLY A 1 174 ? -27.300 -12.112 33.693 1.00 53.75 174 GLY A CA 1
ATOM 1318 C C . GLY A 1 174 ? -28.459 -12.104 34.699 1.00 53.75 174 GLY A C 1
ATOM 1319 O O . GLY A 1 174 ? -28.339 -11.433 35.715 1.00 53.75 174 GLY A O 1
ATOM 1320 N N . SER A 1 175 ? -29.571 -12.804 34.446 1.00 53.16 175 SER A N 1
ATOM 1321 C CA . SER A 1 175 ? -30.738 -12.824 35.349 1.00 53.16 175 SER A CA 1
ATOM 1322 C C . SER A 1 175 ? -31.043 -14.235 35.848 1.00 53.16 175 SER A C 1
ATOM 1324 O O . SER A 1 175 ? -32.051 -14.832 35.468 1.00 53.16 175 SER A O 1
ATOM 1326 N N . ARG A 1 176 ? -30.150 -14.788 36.669 1.00 48.59 176 ARG A N 1
ATOM 1327 C CA . ARG A 1 176 ? -30.443 -15.930 37.540 1.00 48.59 176 ARG A CA 1
ATOM 1328 C C . ARG A 1 176 ? -29.805 -15.715 38.895 1.00 48.59 176 ARG A C 1
ATOM 1330 O O . ARG A 1 176 ? -28.644 -15.252 38.901 1.00 48.59 176 ARG A O 1
#

Organism: Chionoecetes opilio (NCBI:txid41210)

Radius of gyration: 29.18 Å; Cα contacts (8 Å, |Δi|>4): 47; chains: 1; bounding box: 68×60×75 Å